Protein AF-A0A7X5Q5B7-F1 (afdb_monomer_lite)

Radius of gyration: 28.95 Å; chains: 1; bounding box: 55×33×78 Å

pLDDT: mean 88.76, std 7.86, range [55.84, 97.44]

Structure (mmCIF, N/CA/C/O backbone):
data_AF-A0A7X5Q5B7-F1
#
_entry.id   AF-A0A7X5Q5B7-F1
#
loop_
_atom_site.group_PDB
_atom_site.id
_atom_site.type_symbol
_atom_site.label_atom_id
_atom_site.label_alt_id
_atom_site.label_comp_id
_atom_site.label_asym_id
_atom_site.label_entity_id
_atom_site.label_seq_id
_atom_site.pdbx_PDB_ins_code
_atom_site.Cartn_x
_atom_site.Cartn_y
_atom_site.Cartn_z
_atom_site.occupancy
_atom_site.B_iso_or_equiv
_atom_site.auth_seq_id
_atom_site.auth_comp_id
_atom_site.auth_asym_id
_atom_site.auth_atom_id
_atom_site.pdbx_PDB_model_num
ATOM 1 N N . MET A 1 1 ? 26.682 7.030 -17.439 1.00 60.94 1 MET A N 1
ATOM 2 C CA . MET A 1 1 ? 25.214 6.955 -17.653 1.00 60.94 1 MET A CA 1
ATOM 3 C C . MET A 1 1 ? 24.955 6.560 -19.102 1.00 60.94 1 MET A C 1
ATOM 5 O O . MET A 1 1 ? 25.480 7.234 -19.977 1.00 60.94 1 MET A O 1
ATOM 9 N N . THR A 1 2 ? 24.223 5.475 -19.375 1.00 89.38 2 THR A N 1
ATOM 10 C CA . THR A 1 2 ? 24.013 4.989 -20.7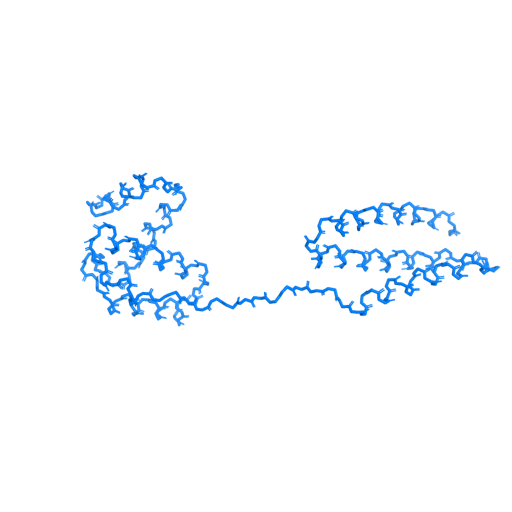56 1.00 89.38 2 THR A CA 1
ATOM 11 C C . THR A 1 2 ? 23.045 5.885 -21.542 1.00 89.38 2 THR A C 1
ATOM 13 O O . THR A 1 2 ? 22.174 6.531 -20.950 1.00 89.38 2 THR A O 1
ATOM 16 N N . LYS A 1 3 ? 23.163 5.903 -22.880 1.00 91.31 3 LYS A N 1
ATOM 17 C CA . LYS A 1 3 ? 22.256 6.647 -23.781 1.00 91.31 3 LYS A CA 1
ATOM 18 C C . LYS A 1 3 ? 20.791 6.239 -23.574 1.00 91.31 3 LYS A C 1
ATOM 20 O O . LYS A 1 3 ? 19.915 7.094 -23.500 1.00 91.31 3 LYS A O 1
ATOM 25 N N . LEU A 1 4 ? 20.549 4.941 -23.393 1.00 92.81 4 LEU A N 1
ATOM 26 C CA . LEU A 1 4 ? 19.222 4.375 -23.150 1.00 92.81 4 LEU A CA 1
ATOM 27 C C . LEU A 1 4 ? 18.616 4.832 -21.814 1.00 92.81 4 LEU A C 1
ATOM 29 O O . LEU A 1 4 ? 17.456 5.231 -21.766 1.00 92.81 4 LEU A O 1
ATOM 33 N N . ARG A 1 5 ? 19.417 4.850 -20.739 1.00 93.50 5 ARG A N 1
ATOM 34 C CA . ARG A 1 5 ? 18.979 5.355 -19.430 1.00 93.50 5 ARG A CA 1
ATOM 35 C C . ARG A 1 5 ? 18.618 6.836 -19.492 1.00 93.50 5 ARG A C 1
ATOM 37 O O . ARG A 1 5 ? 17.625 7.235 -18.897 1.00 93.50 5 ARG A O 1
ATOM 44 N N . ARG A 1 6 ? 19.416 7.647 -20.195 1.00 95.56 6 ARG A N 1
ATOM 45 C CA . ARG A 1 6 ? 19.132 9.078 -20.380 1.00 95.56 6 ARG A CA 1
ATOM 46 C C . ARG A 1 6 ? 17.799 9.285 -21.099 1.00 95.56 6 ARG A C 1
ATOM 48 O O . ARG A 1 6 ? 16.955 10.000 -20.572 1.00 95.56 6 ARG A O 1
ATOM 55 N N . ARG A 1 7 ? 17.583 8.572 -22.208 1.00 95.62 7 ARG A N 1
ATOM 56 C CA . ARG A 1 7 ? 16.329 8.617 -22.971 1.00 95.62 7 ARG A CA 1
ATOM 57 C C . ARG A 1 7 ? 15.112 8.280 -22.108 1.00 95.62 7 ARG A C 1
ATOM 59 O O . ARG A 1 7 ? 14.155 9.038 -22.090 1.00 95.62 7 ARG A O 1
ATOM 66 N N . MET A 1 8 ? 15.171 7.194 -21.334 1.00 96.56 8 MET A N 1
ATOM 67 C CA . MET A 1 8 ? 14.063 6.818 -20.447 1.00 96.56 8 MET A CA 1
ATOM 68 C C . MET A 1 8 ? 13.764 7.899 -19.394 1.00 96.56 8 MET A C 1
ATOM 70 O O . MET A 1 8 ? 12.604 8.153 -19.084 1.00 96.56 8 MET A O 1
ATOM 74 N N . ILE A 1 9 ? 14.794 8.553 -18.844 1.00 97.12 9 ILE A N 1
ATOM 75 C CA . ILE A 1 9 ? 14.607 9.655 -17.886 1.00 97.12 9 ILE A CA 1
ATOM 76 C C . ILE A 1 9 ? 13.953 10.864 -18.554 1.00 97.12 9 ILE A C 1
ATOM 78 O O . ILE A 1 9 ? 13.058 11.463 -17.963 1.00 97.12 9 ILE A O 1
ATOM 82 N N . GLU A 1 10 ? 14.377 11.222 -19.763 1.00 97.06 10 GLU A N 1
ATOM 83 C CA . GLU A 1 10 ? 13.762 12.299 -20.545 1.00 97.06 10 GLU A CA 1
ATOM 84 C C . GLU A 1 10 ? 12.288 11.986 -20.839 1.00 97.06 10 GLU A C 1
ATOM 86 O O . GLU A 1 10 ? 11.427 12.814 -20.546 1.00 97.06 10 GLU A O 1
ATOM 91 N N . ASP A 1 11 ? 11.978 10.764 -21.288 1.00 97.12 11 ASP A N 1
ATOM 92 C CA . ASP A 1 11 ? 10.606 10.308 -21.548 1.00 97.12 11 ASP A CA 1
ATOM 93 C C . ASP A 1 11 ? 9.708 10.428 -20.302 1.00 97.12 11 ASP A C 1
ATOM 95 O O . ASP A 1 11 ? 8.545 10.831 -20.395 1.00 97.12 11 ASP A O 1
ATOM 99 N N . LEU A 1 12 ? 10.233 10.076 -19.123 1.00 97.31 12 LEU A N 1
ATOM 100 C CA . LEU A 1 12 ? 9.511 10.182 -17.851 1.00 97.31 12 LEU A CA 1
ATOM 101 C C . LEU A 1 12 ? 9.313 11.642 -17.417 1.00 97.31 12 LEU A C 1
ATOM 103 O O . LEU A 1 12 ? 8.237 12.002 -16.935 1.00 97.31 12 LEU A O 1
ATOM 107 N N . ARG A 1 13 ? 10.331 12.492 -17.602 1.00 96.94 13 ARG A N 1
ATOM 108 C CA . ARG A 1 13 ? 10.275 13.923 -17.258 1.00 96.94 13 ARG A CA 1
ATOM 109 C C . ARG A 1 13 ? 9.295 14.688 -18.136 1.00 96.94 13 ARG A C 1
ATOM 111 O O . ARG A 1 13 ? 8.501 15.454 -17.605 1.00 96.94 13 ARG A O 1
ATOM 118 N N . ILE A 1 14 ? 9.298 14.440 -19.448 1.00 97.00 14 ILE A N 1
ATOM 119 C CA . ILE A 1 14 ? 8.362 15.067 -20.401 1.00 97.00 14 ILE A CA 1
ATOM 120 C C . ILE A 1 14 ? 6.905 14.759 -20.023 1.00 97.00 14 ILE A C 1
ATOM 122 O O . ILE A 1 14 ? 6.009 15.562 -20.258 1.00 97.00 14 ILE A O 1
ATOM 126 N N . ARG A 1 15 ? 6.664 13.609 -19.386 1.00 96.81 15 ARG A N 1
ATOM 127 C CA . ARG A 1 15 ? 5.342 13.183 -18.907 1.00 96.81 15 ARG A CA 1
ATOM 128 C C . ARG A 1 15 ? 5.033 13.617 -17.472 1.00 96.81 15 ARG A C 1
ATOM 130 O O . ARG A 1 15 ? 4.057 13.138 -16.904 1.00 96.81 15 ARG A O 1
ATOM 137 N N . ASN A 1 16 ? 5.852 14.492 -16.889 1.00 96.19 16 ASN A N 1
ATOM 138 C CA . ASN A 1 16 ? 5.665 15.059 -15.555 1.00 96.19 16 ASN A CA 1
ATOM 139 C C . ASN A 1 16 ? 5.580 14.014 -14.421 1.00 96.19 16 ASN A C 1
ATOM 141 O O . ASN A 1 16 ? 4.803 14.149 -13.475 1.00 96.19 16 ASN A O 1
ATOM 145 N N . TYR A 1 17 ? 6.370 12.939 -14.503 1.00 96.75 17 TYR A N 1
ATOM 146 C CA . TYR A 1 17 ? 6.465 11.971 -13.409 1.00 96.75 17 TYR A CA 1
ATOM 147 C C . TYR A 1 17 ? 7.234 12.563 -12.220 1.00 96.75 17 TYR A C 1
ATOM 149 O O . TYR A 1 17 ? 8.269 13.209 -12.388 1.00 96.75 17 TYR A O 1
ATOM 157 N N . ALA A 1 18 ? 6.781 12.269 -10.998 1.00 97.25 18 ALA A N 1
ATOM 158 C CA . ALA A 1 18 ? 7.490 12.656 -9.779 1.00 97.25 18 ALA A CA 1
ATOM 159 C C . ALA A 1 18 ? 8.906 12.050 -9.733 1.00 97.25 18 ALA A C 1
ATOM 161 O O . ALA A 1 18 ? 9.092 10.882 -10.080 1.00 97.25 18 ALA A O 1
ATOM 162 N N . ALA A 1 19 ? 9.891 12.799 -9.219 1.00 96.75 19 ALA A N 1
ATOM 163 C CA . ALA A 1 19 ? 11.297 12.371 -9.162 1.00 96.75 19 ALA A CA 1
ATOM 164 C C . ALA A 1 19 ? 11.483 10.986 -8.511 1.00 96.75 19 ALA A C 1
ATOM 166 O O . ALA A 1 19 ? 12.182 10.129 -9.049 1.00 96.75 19 ALA A O 1
ATOM 167 N N . LYS A 1 20 ? 10.757 10.717 -7.416 1.00 97.00 20 LYS A N 1
ATOM 168 C CA . LYS A 1 20 ? 10.765 9.408 -6.740 1.00 97.00 20 LYS A CA 1
ATOM 169 C C . LYS A 1 20 ? 10.313 8.265 -7.658 1.00 97.00 20 LYS A C 1
ATOM 171 O O . LYS A 1 20 ? 10.875 7.172 -7.596 1.00 97.00 20 LYS A O 1
ATOM 176 N N . THR A 1 21 ? 9.314 8.510 -8.506 1.00 95.31 21 THR A N 1
ATOM 177 C CA . THR A 1 21 ? 8.809 7.528 -9.475 1.00 95.31 21 THR A CA 1
ATOM 178 C C . THR A 1 21 ? 9.817 7.297 -10.592 1.00 95.31 21 THR A C 1
ATOM 180 O O . THR A 1 21 ? 10.036 6.149 -10.975 1.00 95.31 21 THR A O 1
ATOM 183 N N . ILE A 1 22 ? 10.479 8.360 -11.064 1.00 97.06 22 ILE A N 1
ATOM 184 C CA . ILE A 1 22 ? 11.554 8.257 -12.060 1.00 97.06 22 ILE A CA 1
ATOM 185 C C . ILE A 1 22 ? 12.655 7.337 -11.538 1.00 97.06 22 ILE A C 1
ATOM 187 O O . ILE A 1 22 ? 13.003 6.351 -12.190 1.00 97.06 22 ILE A O 1
ATOM 191 N N . ASP A 1 23 ? 13.150 7.599 -10.330 1.00 97.00 23 ASP A N 1
ATOM 192 C CA . ASP A 1 23 ? 14.209 6.788 -9.738 1.00 97.00 23 ASP A CA 1
ATOM 193 C C . ASP A 1 23 ? 13.768 5.336 -9.538 1.00 97.00 23 ASP A C 1
ATOM 195 O O . ASP A 1 23 ? 14.536 4.413 -9.813 1.00 97.00 23 ASP A O 1
ATOM 199 N N . ALA A 1 24 ? 12.525 5.112 -9.100 1.00 97.00 24 ALA A N 1
ATOM 200 C CA . ALA A 1 24 ? 11.973 3.770 -8.947 1.00 97.00 24 ALA A CA 1
ATOM 201 C C . ALA A 1 24 ? 11.943 3.007 -10.279 1.00 97.00 24 ALA A C 1
ATOM 203 O O . ALA A 1 24 ? 12.411 1.869 -10.334 1.00 97.00 24 ALA A O 1
ATOM 204 N N . TYR A 1 25 ? 11.467 3.630 -11.357 1.00 97.44 25 TYR A N 1
ATOM 205 C CA . TYR A 1 25 ? 11.353 2.979 -12.665 1.00 97.44 25 TYR A CA 1
ATOM 206 C C . TYR A 1 25 ? 12.721 2.649 -13.257 1.00 97.44 25 TYR A C 1
ATOM 208 O O . TYR A 1 25 ? 12.942 1.549 -13.774 1.00 97.44 25 TYR A O 1
ATOM 216 N N . ILE A 1 26 ? 13.668 3.577 -13.128 1.00 96.88 26 ILE A N 1
ATOM 217 C CA . ILE A 1 26 ? 15.039 3.376 -13.587 1.00 96.88 26 ILE A CA 1
ATOM 218 C C . ILE A 1 26 ? 15.728 2.270 -12.784 1.00 96.88 26 ILE A C 1
ATOM 220 O O . ILE A 1 26 ? 16.420 1.436 -13.368 1.00 96.88 26 ILE A O 1
ATOM 224 N N . ARG A 1 27 ? 15.523 2.215 -11.460 1.00 96.44 27 ARG A N 1
ATOM 225 C CA . ARG A 1 27 ? 16.040 1.120 -10.625 1.00 96.44 27 ARG A CA 1
ATOM 226 C C . ARG A 1 27 ? 15.447 -0.228 -11.025 1.00 96.44 27 ARG A C 1
ATOM 228 O O . ARG A 1 27 ? 16.212 -1.174 -11.172 1.00 96.44 27 ARG A O 1
ATOM 235 N N . CYS A 1 28 ? 14.132 -0.318 -11.228 1.00 96.38 28 CYS A N 1
ATOM 236 C CA . CYS A 1 28 ? 13.479 -1.569 -11.629 1.00 96.38 28 CYS A CA 1
ATOM 237 C C . CYS A 1 28 ? 14.011 -2.071 -12.979 1.00 96.38 28 CYS A C 1
ATOM 239 O O . CYS A 1 28 ? 14.401 -3.228 -13.098 1.00 96.38 28 CYS A O 1
ATOM 241 N N . THR A 1 29 ? 14.127 -1.179 -13.965 1.00 95.38 29 THR A N 1
ATOM 242 C CA . THR A 1 29 ? 14.656 -1.520 -15.298 1.00 95.38 29 THR A CA 1
ATOM 243 C C . THR A 1 29 ? 16.127 -1.942 -15.235 1.00 95.38 29 THR A C 1
ATOM 245 O O . THR A 1 29 ? 16.541 -2.873 -15.919 1.00 95.38 29 THR A O 1
ATOM 248 N N . ALA A 1 30 ? 16.927 -1.301 -14.377 1.00 95.31 30 ALA A N 1
ATOM 249 C CA . ALA A 1 30 ? 18.319 -1.689 -14.162 1.00 95.31 30 ALA A CA 1
ATOM 250 C C . ALA A 1 30 ? 18.452 -3.049 -13.456 1.00 95.31 30 ALA A C 1
ATOM 252 O O . ALA A 1 30 ? 19.339 -3.820 -13.803 1.00 95.31 30 ALA A O 1
ATOM 253 N N . GLN A 1 31 ? 17.584 -3.359 -12.485 1.00 95.88 31 GLN A N 1
ATOM 254 C CA . GLN A 1 31 ? 17.566 -4.672 -11.826 1.00 95.88 31 GLN A CA 1
ATOM 255 C C . GLN A 1 31 ? 17.157 -5.788 -12.788 1.00 95.88 31 GLN A C 1
ATOM 257 O O . GLN A 1 31 ? 17.733 -6.869 -12.724 1.00 95.88 31 GLN A O 1
ATOM 262 N N . PHE A 1 32 ? 16.207 -5.512 -13.683 1.00 95.88 32 PHE A N 1
ATOM 263 C CA . PHE A 1 32 ? 15.820 -6.423 -14.756 1.00 95.88 32 PHE A CA 1
ATOM 264 C C . PHE A 1 32 ? 16.994 -6.709 -15.700 1.00 95.88 32 PHE A C 1
ATOM 266 O O . PHE A 1 32 ? 17.360 -7.862 -15.883 1.00 95.88 32 PHE A O 1
ATOM 273 N N . ALA A 1 33 ? 17.661 -5.667 -16.208 1.00 95.50 33 ALA A N 1
ATOM 274 C CA . ALA A 1 33 ? 18.848 -5.825 -17.052 1.00 95.50 33 ALA A CA 1
ATOM 275 C C . ALA A 1 33 ? 19.972 -6.605 -16.349 1.00 95.50 33 ALA A C 1
ATOM 277 O O . ALA A 1 33 ? 20.579 -7.495 -16.934 1.00 95.50 33 ALA A O 1
ATOM 278 N N . LYS A 1 34 ? 20.217 -6.298 -15.067 1.00 95.62 34 LYS A N 1
ATOM 279 C CA . LYS A 1 34 ? 21.244 -6.961 -14.254 1.00 95.62 34 LYS A CA 1
ATOM 280 C C . LYS A 1 34 ? 20.966 -8.452 -14.051 1.00 95.62 34 LYS A C 1
ATOM 282 O O . LYS A 1 34 ? 21.912 -9.210 -13.904 1.00 95.62 34 LYS A O 1
ATOM 287 N N . HIS A 1 35 ? 19.701 -8.869 -14.010 1.00 95.81 35 HIS A N 1
ATOM 288 C CA . HIS A 1 35 ? 19.350 -10.277 -13.821 1.00 95.81 35 HIS A CA 1
ATOM 289 C C . HIS A 1 35 ? 19.808 -11.156 -14.992 1.00 95.81 35 HIS A C 1
ATOM 291 O O . HIS A 1 35 ? 20.280 -12.260 -14.759 1.00 95.81 35 HIS A O 1
ATOM 297 N N . PHE A 1 36 ? 19.729 -10.636 -16.218 1.00 95.56 36 PHE A N 1
ATOM 298 C CA . PHE A 1 36 ? 20.136 -11.351 -17.432 1.00 95.56 36 PHE A CA 1
ATOM 299 C C . PHE A 1 36 ? 21.549 -11.000 -17.911 1.00 95.56 36 PHE A C 1
ATOM 301 O O . PHE A 1 36 ? 22.000 -11.558 -18.902 1.00 95.56 36 PHE A O 1
ATOM 308 N N . ASP A 1 37 ? 22.210 -10.036 -17.263 1.00 93.88 37 ASP A N 1
ATOM 309 C CA . ASP A 1 37 ? 23.470 -9.421 -17.708 1.00 93.88 37 ASP A CA 1
ATOM 310 C C . ASP A 1 37 ? 23.443 -8.947 -19.179 1.00 93.88 37 ASP A C 1
ATOM 312 O O . ASP A 1 37 ? 24.431 -8.955 -19.910 1.00 93.88 37 ASP A O 1
ATOM 316 N N . ILE A 1 38 ? 22.263 -8.516 -19.633 1.00 93.94 38 ILE A N 1
ATOM 317 C CA . ILE A 1 38 ? 21.997 -8.093 -21.008 1.00 93.94 38 ILE A CA 1
ATOM 318 C C . ILE A 1 38 ? 21.341 -6.714 -20.982 1.00 93.94 38 ILE A C 1
ATOM 320 O O . ILE A 1 38 ? 20.528 -6.380 -20.116 1.00 93.94 38 ILE A O 1
ATOM 324 N N . SER A 1 39 ? 21.688 -5.884 -21.967 1.00 92.19 39 SER A N 1
ATOM 325 C CA . SER A 1 39 ? 21.078 -4.565 -22.128 1.00 92.19 39 SER A CA 1
ATOM 326 C C . SER A 1 39 ? 19.555 -4.686 -22.326 1.00 92.19 39 SER A C 1
ATOM 328 O O . SER A 1 39 ? 19.109 -5.488 -23.151 1.00 92.19 39 SER A O 1
ATOM 330 N N . PRO A 1 40 ? 18.731 -3.891 -21.616 1.00 90.56 40 PRO A N 1
ATOM 331 C CA . PRO A 1 40 ? 17.290 -4.133 -21.535 1.00 90.56 40 PRO A CA 1
ATOM 332 C C . PRO A 1 40 ? 16.539 -3.927 -22.861 1.00 90.56 40 PRO A C 1
ATOM 334 O O . PRO A 1 40 ? 15.429 -4.421 -23.017 1.00 90.56 40 PRO A O 1
ATOM 337 N N . ASP A 1 41 ? 17.136 -3.252 -23.845 1.00 91.50 41 ASP A N 1
ATOM 338 C CA . ASP A 1 41 ? 16.616 -3.124 -25.215 1.00 91.50 41 ASP A CA 1
ATOM 339 C C . ASP A 1 41 ? 16.660 -4.424 -26.034 1.00 91.50 41 ASP A C 1
ATOM 341 O O . ASP A 1 41 ? 15.915 -4.565 -27.013 1.00 91.50 41 ASP A O 1
ATOM 345 N N . ARG A 1 42 ? 17.495 -5.385 -25.625 1.00 91.88 42 ARG A N 1
ATOM 346 C CA . ARG A 1 42 ? 17.604 -6.714 -26.246 1.00 91.88 42 ARG A CA 1
ATOM 347 C C . ARG A 1 42 ? 16.731 -7.768 -25.570 1.00 91.88 42 ARG A C 1
ATOM 349 O O . ARG A 1 42 ? 16.543 -8.842 -26.126 1.00 91.88 42 ARG A O 1
ATOM 356 N N . LEU A 1 43 ? 16.187 -7.461 -24.395 1.00 91.38 43 LEU A N 1
ATOM 357 C CA . LEU A 1 43 ? 15.325 -8.372 -23.654 1.00 91.38 43 LEU A CA 1
ATOM 358 C C . LEU A 1 43 ? 13.909 -8.335 -24.234 1.00 91.38 43 LEU A C 1
ATOM 360 O O . LEU A 1 43 ? 13.354 -7.263 -24.487 1.00 91.38 43 LEU A O 1
ATOM 364 N N . GLY A 1 44 ? 13.342 -9.514 -24.460 1.00 89.06 44 GLY A N 1
ATOM 365 C CA . GLY A 1 44 ? 11.994 -9.709 -24.998 1.00 89.06 44 GLY A CA 1
ATOM 366 C C . GLY A 1 44 ? 10.980 -10.169 -23.950 1.00 89.06 44 GLY A C 1
ATOM 367 O O . GLY A 1 44 ? 11.270 -10.231 -22.759 1.00 89.06 44 GLY A O 1
ATOM 368 N N . ILE A 1 45 ? 9.797 -10.545 -24.428 1.00 88.75 45 ILE A 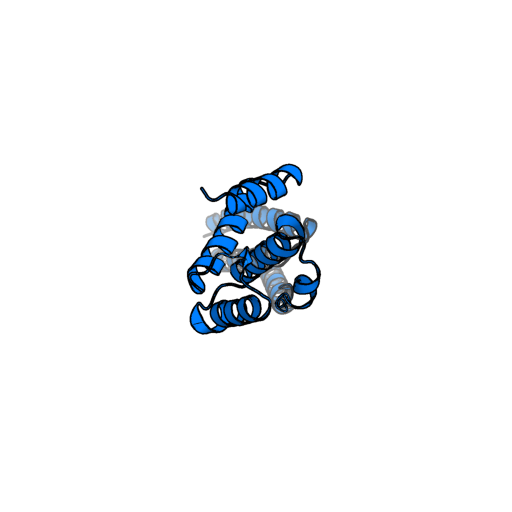N 1
ATOM 369 C CA . ILE A 1 45 ? 8.668 -11.053 -23.635 1.00 88.75 45 ILE A CA 1
ATOM 370 C C . ILE A 1 45 ? 9.026 -12.226 -22.712 1.00 88.75 45 ILE A C 1
ATOM 372 O O . ILE A 1 45 ? 8.705 -12.174 -21.527 1.00 88.75 45 ILE A O 1
ATOM 376 N N . GLU A 1 46 ? 9.745 -13.234 -23.215 1.00 90.38 46 GLU A N 1
ATOM 377 C CA . GLU A 1 46 ? 10.107 -14.418 -22.424 1.00 90.38 46 GLU A CA 1
ATOM 378 C C . GLU A 1 46 ? 10.982 -14.048 -21.225 1.00 90.38 46 GLU A C 1
ATOM 380 O O . GLU A 1 46 ? 10.745 -14.519 -20.119 1.00 90.38 46 GLU A O 1
ATOM 385 N N . HIS A 1 47 ? 11.897 -13.093 -21.402 1.00 93.81 47 HIS A N 1
ATOM 386 C CA . HIS A 1 47 ? 12.726 -12.578 -20.313 1.00 93.81 47 HIS A CA 1
ATOM 387 C C . HIS A 1 47 ? 11.885 -11.824 -19.278 1.00 93.81 47 HIS A C 1
ATOM 389 O O . HIS A 1 47 ? 12.133 -11.917 -18.079 1.00 93.81 47 HIS A O 1
ATOM 395 N N . VAL A 1 48 ? 10.869 -11.067 -19.712 1.00 92.44 48 VAL A N 1
ATOM 396 C CA . VAL A 1 48 ? 9.955 -10.399 -18.774 1.00 92.44 48 VAL A CA 1
ATOM 397 C C . VAL A 1 48 ? 9.177 -11.430 -17.963 1.00 92.44 48 VAL A C 1
ATOM 399 O O . VAL A 1 48 ? 9.086 -11.286 -16.744 1.00 92.44 48 VAL A O 1
ATOM 402 N N . ARG A 1 49 ? 8.664 -12.479 -18.613 1.00 91.38 49 ARG A N 1
ATOM 403 C CA . ARG A 1 49 ? 7.944 -13.568 -17.947 1.00 91.38 49 ARG A CA 1
ATOM 404 C C . ARG A 1 49 ? 8.841 -14.300 -16.952 1.00 91.38 49 ARG A C 1
ATOM 406 O O . ARG A 1 49 ? 8.458 -14.446 -15.795 1.00 91.38 49 ARG A O 1
ATOM 413 N N . GLU A 1 50 ? 10.034 -14.702 -17.374 1.00 93.56 50 GLU A N 1
ATOM 414 C CA . GLU A 1 50 ? 11.027 -15.358 -16.520 1.00 93.56 50 GLU A CA 1
ATOM 415 C C . GLU A 1 50 ? 11.378 -14.487 -15.311 1.00 93.56 50 GLU A C 1
ATOM 417 O O . GLU A 1 50 ? 11.364 -14.953 -14.172 1.00 93.56 50 GLU A O 1
ATOM 422 N N . TYR A 1 51 ? 11.569 -13.183 -15.522 1.00 94.62 51 TYR A N 1
ATOM 423 C CA . TYR A 1 51 ? 11.837 -12.266 -14.423 1.00 94.62 51 TYR A CA 1
ATOM 424 C C . TYR A 1 51 ? 10.650 -12.115 -13.470 1.00 94.62 51 TYR A C 1
ATOM 426 O O . TYR A 1 51 ? 10.844 -12.041 -12.259 1.00 94.62 51 TYR A O 1
ATOM 434 N N . GLN A 1 52 ? 9.414 -12.084 -13.977 1.00 92.19 52 GLN A N 1
ATOM 435 C CA . GLN A 1 52 ? 8.222 -12.068 -13.128 1.00 92.19 52 GLN A CA 1
ATOM 436 C C . GLN A 1 52 ? 8.138 -13.328 -12.257 1.00 92.19 52 GLN A C 1
ATOM 438 O O . GLN A 1 52 ? 7.865 -13.208 -11.062 1.00 92.19 52 GLN A O 1
ATOM 443 N N . VAL A 1 53 ? 8.427 -14.504 -12.821 1.00 92.06 53 VAL A N 1
ATOM 444 C CA . VAL A 1 53 ? 8.492 -15.769 -12.071 1.00 92.06 53 VAL A CA 1
ATOM 445 C C . VAL A 1 53 ? 9.588 -15.697 -11.003 1.00 92.06 53 VAL A C 1
ATOM 447 O O . VAL A 1 53 ? 9.304 -15.912 -9.826 1.00 92.06 53 VAL A O 1
ATOM 450 N N . PHE A 1 54 ? 10.799 -15.261 -11.363 1.00 94.94 54 PHE A N 1
ATOM 451 C CA . PHE A 1 54 ? 11.902 -15.053 -10.419 1.00 94.94 54 PHE A CA 1
ATOM 452 C C . PHE A 1 54 ? 11.530 -14.109 -9.262 1.00 94.94 54 PHE A C 1
ATOM 454 O O . PHE A 1 54 ? 11.878 -14.362 -8.104 1.00 94.94 54 PHE A O 1
ATOM 461 N N . LEU A 1 55 ? 10.812 -13.014 -9.542 1.00 93.94 55 LEU A N 1
ATOM 462 C CA . LEU A 1 55 ? 10.382 -12.068 -8.510 1.00 93.94 55 LEU A CA 1
ATOM 463 C C . LEU A 1 55 ? 9.434 -12.709 -7.489 1.00 93.94 55 LEU A C 1
ATOM 465 O O . LEU A 1 55 ? 9.515 -12.364 -6.309 1.00 93.94 55 LEU A O 1
ATOM 469 N N . VAL A 1 56 ? 8.553 -13.607 -7.930 1.00 91.81 56 VAL A N 1
ATOM 470 C CA . VAL A 1 56 ? 7.556 -14.266 -7.076 1.00 91.81 56 VAL A CA 1
ATOM 471 C C . VAL A 1 56 ? 8.167 -15.451 -6.333 1.00 91.81 56 VAL A C 1
ATOM 473 O O . VAL A 1 56 ? 8.059 -15.526 -5.111 1.00 91.81 56 VAL A O 1
ATOM 476 N N . GLU A 1 57 ? 8.838 -16.350 -7.046 1.00 92.75 57 GLU A N 1
ATOM 477 C CA . GLU A 1 57 ? 9.271 -17.639 -6.501 1.00 92.75 57 GLU A CA 1
ATOM 478 C C . GLU A 1 57 ? 10.600 -17.536 -5.752 1.00 92.75 57 GLU A C 1
ATOM 480 O O . GLU A 1 57 ? 10.728 -18.016 -4.624 1.00 92.75 57 GLU A O 1
ATOM 485 N N . THR A 1 58 ? 11.589 -16.868 -6.349 1.00 92.50 58 THR A N 1
ATOM 486 C CA . THR A 1 58 ? 12.949 -16.810 -5.800 1.00 92.50 58 THR A CA 1
ATOM 487 C C . THR A 1 58 ? 13.134 -15.612 -4.879 1.00 92.50 58 THR A C 1
ATOM 489 O O . THR A 1 58 ? 13.544 -15.757 -3.730 1.00 92.50 58 THR A O 1
ATOM 492 N N . LYS A 1 59 ? 12.822 -14.404 -5.367 1.00 91.94 59 LYS A N 1
ATOM 493 C CA . LYS A 1 59 ? 13.027 -13.160 -4.608 1.00 91.94 59 LYS A CA 1
ATOM 494 C C . LYS A 1 59 ? 11.953 -12.940 -3.541 1.00 91.94 59 LYS A C 1
ATOM 496 O O . LYS A 1 59 ? 12.174 -12.131 -2.641 1.00 91.94 59 LYS A O 1
ATOM 501 N N . LYS A 1 60 ? 10.798 -13.612 -3.655 1.00 91.94 60 LYS A N 1
ATOM 502 C CA . LYS A 1 60 ? 9.619 -13.428 -2.789 1.00 91.94 60 LYS A CA 1
ATOM 503 C C . LYS A 1 60 ? 9.277 -11.945 -2.599 1.00 91.94 60 LYS A C 1
ATOM 505 O O . LYS A 1 60 ? 9.077 -11.458 -1.487 1.00 91.94 60 LYS A O 1
ATOM 510 N N . ALA A 1 61 ? 9.295 -11.198 -3.701 1.00 91.00 61 ALA A N 1
ATOM 511 C CA . ALA A 1 61 ? 9.078 -9.761 -3.690 1.00 91.00 61 ALA A CA 1
ATOM 512 C C . ALA A 1 61 ? 7.651 -9.420 -3.235 1.00 91.00 61 ALA A C 1
ATOM 514 O O . ALA A 1 61 ? 6.692 -10.119 -3.558 1.00 91.00 61 ALA A O 1
ATOM 515 N N . SER A 1 62 ? 7.492 -8.295 -2.533 1.00 91.44 62 SER A N 1
ATOM 516 C CA . SER A 1 62 ? 6.157 -7.794 -2.204 1.00 91.44 62 SER A CA 1
ATOM 517 C C . SER A 1 62 ? 5.395 -7.383 -3.467 1.00 91.44 62 SER A C 1
ATOM 519 O O . SER A 1 62 ? 5.988 -6.927 -4.451 1.00 91.44 62 SER A O 1
ATOM 521 N N . TRP A 1 63 ? 4.062 -7.447 -3.419 1.00 89.44 63 TRP A N 1
ATOM 522 C CA . TRP A 1 63 ? 3.216 -7.024 -4.539 1.00 89.44 63 TRP A CA 1
ATOM 523 C C . TRP A 1 63 ? 3.439 -5.567 -4.954 1.00 89.44 63 TRP A C 1
ATOM 525 O O . TRP A 1 63 ? 3.334 -5.239 -6.132 1.00 89.44 63 TRP A O 1
ATOM 535 N N . ALA A 1 64 ? 3.817 -4.692 -4.019 1.00 89.88 64 ALA A N 1
ATOM 536 C CA . ALA A 1 64 ? 4.179 -3.315 -4.337 1.00 89.88 64 ALA A CA 1
ATOM 537 C C . ALA A 1 64 ? 5.429 -3.241 -5.232 1.00 89.88 64 ALA A C 1
ATOM 539 O O . ALA A 1 64 ? 5.432 -2.512 -6.223 1.00 89.88 64 ALA A O 1
ATOM 540 N N . ILE A 1 65 ? 6.471 -4.020 -4.919 1.00 91.75 65 ILE A N 1
ATOM 541 C CA . ILE A 1 65 ? 7.701 -4.093 -5.725 1.00 91.75 65 ILE A CA 1
ATOM 542 C C . ILE A 1 65 ? 7.406 -4.725 -7.088 1.00 91.75 65 ILE A C 1
ATOM 544 O O . ILE A 1 65 ? 7.872 -4.219 -8.111 1.00 91.75 65 ILE A O 1
ATOM 548 N N . PHE A 1 66 ? 6.603 -5.792 -7.113 1.00 92.44 66 PHE A N 1
ATOM 549 C CA . PHE A 1 66 ? 6.177 -6.437 -8.354 1.00 92.44 66 PHE A CA 1
ATOM 550 C C . PHE A 1 66 ? 5.438 -5.445 -9.261 1.00 92.44 66 PHE A C 1
ATOM 552 O O . PHE A 1 66 ? 5.823 -5.252 -10.411 1.00 92.44 66 PHE A O 1
ATOM 559 N N . ASN A 1 67 ? 4.445 -4.732 -8.722 1.00 92.50 67 ASN A N 1
ATOM 560 C CA . ASN A 1 67 ? 3.663 -3.746 -9.466 1.00 92.50 67 ASN A CA 1
ATOM 561 C C . ASN A 1 67 ? 4.521 -2.584 -9.971 1.00 92.50 67 ASN A C 1
ATOM 563 O O . ASN A 1 67 ? 4.385 -2.183 -11.125 1.00 92.50 67 ASN A O 1
ATOM 567 N N . GLN A 1 68 ? 5.437 -2.060 -9.149 1.00 93.94 68 GLN A N 1
ATOM 568 C CA . GLN A 1 68 ? 6.377 -1.026 -9.593 1.00 93.94 68 GLN A CA 1
ATOM 569 C C . GLN A 1 68 ? 7.256 -1.519 -10.743 1.00 93.94 68 GLN A C 1
ATOM 571 O O . GLN A 1 68 ? 7.461 -0.784 -11.709 1.00 93.94 68 GLN A O 1
ATOM 576 N N . THR A 1 69 ? 7.724 -2.765 -10.666 1.00 94.38 69 THR A N 1
ATOM 577 C CA . THR A 1 69 ? 8.543 -3.374 -11.716 1.00 94.38 69 THR A CA 1
ATOM 578 C C . THR A 1 69 ? 7.747 -3.549 -13.005 1.00 94.38 69 THR A C 1
ATOM 580 O O . THR A 1 69 ? 8.200 -3.115 -14.061 1.00 94.38 69 THR A O 1
ATOM 583 N N . VAL A 1 70 ? 6.531 -4.095 -12.924 1.00 93.50 70 VAL A N 1
ATOM 584 C CA . VAL A 1 70 ? 5.625 -4.248 -14.070 1.00 93.50 70 VAL A CA 1
ATOM 585 C C . VAL A 1 70 ? 5.324 -2.898 -14.718 1.00 93.50 70 VAL A C 1
ATOM 587 O O . VAL A 1 70 ? 5.458 -2.759 -15.932 1.00 93.50 70 VAL A O 1
ATOM 590 N N . CYS A 1 71 ? 4.985 -1.873 -13.934 1.00 94.25 71 CYS A N 1
ATOM 591 C CA . CYS A 1 71 ? 4.745 -0.530 -14.460 1.00 94.25 71 CYS A CA 1
ATOM 592 C C . CYS A 1 71 ? 5.987 0.061 -15.143 1.00 94.25 71 CYS A C 1
ATOM 594 O O . CYS A 1 71 ? 5.869 0.647 -16.220 1.00 94.25 71 CYS A O 1
ATOM 596 N N . ALA A 1 72 ? 7.171 -0.122 -14.551 1.00 95.75 72 ALA A N 1
ATOM 597 C CA . ALA A 1 72 ? 8.427 0.353 -15.118 1.00 95.75 72 ALA A CA 1
ATOM 598 C C . ALA A 1 72 ? 8.752 -0.324 -16.455 1.00 95.75 72 ALA A C 1
ATOM 600 O O . ALA A 1 72 ? 9.058 0.370 -17.424 1.00 95.75 72 ALA A O 1
ATOM 601 N N . LEU A 1 73 ? 8.628 -1.653 -16.532 1.00 94.56 73 LEU A N 1
ATOM 602 C CA . LEU A 1 73 ? 8.880 -2.414 -17.758 1.00 94.56 73 LEU A CA 1
ATOM 603 C C . LEU A 1 73 ? 7.859 -2.074 -18.845 1.00 94.56 73 LEU A C 1
ATOM 605 O O . LEU A 1 73 ? 8.242 -1.795 -19.978 1.00 94.56 73 LEU A O 1
ATOM 609 N N . ARG A 1 74 ? 6.568 -1.994 -18.503 1.00 94.00 74 ARG A N 1
ATOM 610 C CA . ARG A 1 74 ? 5.518 -1.576 -19.445 1.00 94.00 74 ARG A CA 1
ATOM 611 C C . ARG A 1 74 ? 5.786 -0.180 -20.000 1.00 94.00 74 ARG A C 1
ATOM 613 O O . ARG A 1 74 ? 5.645 0.026 -21.202 1.00 94.00 74 ARG A O 1
ATOM 620 N N . PHE A 1 75 ? 6.194 0.769 -19.155 1.00 95.25 75 PHE A N 1
ATOM 621 C CA . PHE A 1 75 ? 6.589 2.102 -19.609 1.00 95.25 75 PHE A CA 1
ATOM 622 C C . PHE A 1 75 ? 7.799 2.034 -20.542 1.00 95.25 75 PHE A C 1
ATOM 624 O O . PHE A 1 75 ? 7.773 2.607 -21.629 1.00 95.25 75 PHE A O 1
ATOM 631 N N . PHE A 1 76 ? 8.845 1.321 -20.128 1.00 95.25 76 PHE A N 1
ATOM 632 C CA . PHE A 1 76 ? 10.090 1.207 -20.872 1.00 95.25 76 PHE A CA 1
ATOM 633 C C . PHE A 1 76 ? 9.872 0.618 -22.275 1.00 95.25 76 PHE A C 1
ATOM 635 O O . PHE A 1 76 ? 10.280 1.230 -23.264 1.00 95.25 76 PHE A O 1
ATOM 642 N N . TYR A 1 77 ? 9.152 -0.502 -22.389 1.00 94.00 77 TYR A N 1
ATOM 643 C CA . TYR A 1 77 ? 8.838 -1.107 -23.685 1.00 94.00 77 TYR A CA 1
ATOM 644 C C . TYR A 1 77 ? 7.915 -0.223 -24.528 1.00 94.00 77 TYR A C 1
ATOM 646 O O . TYR A 1 77 ? 8.231 0.065 -25.682 1.00 94.00 77 TYR A O 1
ATOM 654 N N . ARG A 1 78 ? 6.822 0.292 -23.949 1.00 93.62 78 ARG A N 1
ATOM 655 C CA . ARG A 1 78 ? 5.837 1.105 -24.681 1.00 93.62 78 ARG A CA 1
ATOM 656 C C . ARG A 1 78 ? 6.406 2.424 -25.186 1.00 93.62 78 ARG A C 1
ATOM 658 O O . ARG A 1 78 ? 6.159 2.809 -26.323 1.00 93.62 78 ARG A O 1
ATOM 665 N N . VAL A 1 79 ? 7.065 3.169 -24.305 1.00 94.12 79 VAL A N 1
ATOM 666 C CA . VAL A 1 79 ? 7.395 4.581 -24.527 1.00 94.12 79 VAL A CA 1
ATOM 667 C C . VAL A 1 79 ? 8.823 4.713 -25.031 1.00 94.12 79 VAL A C 1
ATOM 669 O O . VAL A 1 79 ? 9.046 5.290 -26.095 1.00 94.12 79 VAL A O 1
ATOM 672 N N . THR A 1 80 ? 9.779 4.138 -24.301 1.00 93.56 80 THR A N 1
ATOM 673 C CA . THR A 1 80 ? 11.204 4.313 -24.601 1.00 93.56 80 THR A CA 1
ATOM 674 C C . THR A 1 80 ? 11.643 3.470 -25.795 1.00 93.56 80 THR A C 1
ATOM 676 O O . THR A 1 80 ? 12.345 3.983 -26.671 1.00 93.56 80 THR A O 1
ATOM 679 N N . LEU A 1 81 ? 11.208 2.207 -25.876 1.00 93.38 81 LEU A N 1
ATOM 680 C CA . LEU A 1 81 ? 11.537 1.311 -26.993 1.00 93.38 81 LEU A CA 1
ATOM 681 C C . LEU A 1 81 ? 10.507 1.311 -28.127 1.00 93.38 81 LEU A C 1
ATOM 683 O O . LEU A 1 81 ? 10.831 0.842 -29.214 1.00 93.38 81 LEU A O 1
ATOM 687 N N . ARG A 1 82 ? 9.305 1.858 -27.900 1.00 91.56 82 ARG A N 1
ATOM 688 C CA . ARG A 1 82 ? 8.186 1.861 -28.864 1.00 91.56 82 ARG A CA 1
ATOM 689 C C . ARG A 1 82 ? 7.766 0.457 -29.330 1.00 91.56 82 ARG A C 1
ATOM 691 O O . ARG A 1 82 ? 7.381 0.282 -30.479 1.00 91.56 82 ARG A O 1
ATOM 698 N N . ARG A 1 83 ? 7.822 -0.518 -28.420 1.00 88.94 83 ARG A N 1
ATOM 699 C CA . ARG A 1 83 ? 7.389 -1.913 -28.596 1.00 88.94 83 ARG A CA 1
ATOM 700 C C . ARG A 1 83 ? 6.108 -2.160 -27.805 1.00 88.94 83 ARG A C 1
ATOM 702 O O . ARG A 1 83 ? 6.147 -2.602 -26.654 1.00 88.94 83 ARG A O 1
ATOM 709 N N . ALA A 1 84 ? 4.975 -1.745 -28.363 1.00 81.94 84 ALA A N 1
ATOM 710 C CA . ALA A 1 84 ? 3.686 -1.813 -27.677 1.00 81.94 84 ALA A CA 1
ATOM 711 C C . ALA A 1 84 ? 3.109 -3.239 -27.616 1.00 81.94 84 ALA A C 1
ATOM 713 O O . ALA A 1 84 ? 2.391 -3.562 -26.675 1.00 81.94 84 ALA A O 1
ATOM 714 N N . GLU A 1 85 ? 3.486 -4.093 -28.562 1.00 8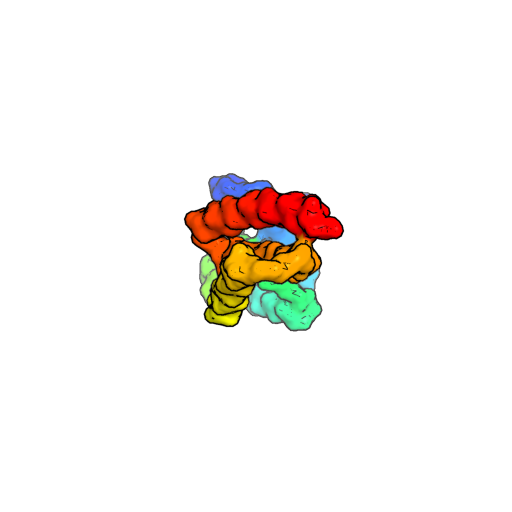0.69 85 GLU A N 1
ATOM 715 C CA . GLU A 1 85 ? 3.094 -5.497 -28.678 1.00 80.69 85 GLU A CA 1
ATOM 716 C C . GLU A 1 85 ? 3.464 -6.330 -27.440 1.00 80.69 85 GLU A C 1
ATOM 718 O O . GLU A 1 85 ? 2.750 -7.246 -27.055 1.00 80.69 85 GLU A O 1
ATOM 723 N N . ILE A 1 86 ? 4.537 -5.961 -26.737 1.00 79.56 86 ILE A N 1
ATOM 724 C CA . ILE A 1 86 ? 5.007 -6.689 -25.549 1.00 79.56 86 ILE A CA 1
ATOM 725 C C . ILE A 1 86 ? 4.070 -6.468 -24.347 1.00 79.56 86 ILE A C 1
ATOM 727 O O . ILE A 1 86 ? 4.000 -7.294 -23.442 1.00 79.56 86 ILE A O 1
ATOM 731 N N . ILE A 1 87 ? 3.323 -5.360 -24.318 1.00 79.38 87 ILE A N 1
ATOM 732 C CA . ILE A 1 87 ? 2.551 -4.913 -23.150 1.00 79.38 87 ILE A CA 1
ATOM 733 C C . ILE A 1 87 ? 1.427 -5.884 -22.787 1.00 79.38 87 ILE A C 1
ATOM 735 O O . ILE A 1 87 ? 1.135 -6.056 -21.600 1.00 79.38 87 ILE A O 1
ATOM 739 N N . GLU A 1 88 ? 0.774 -6.480 -23.781 1.00 75.56 88 GLU A N 1
ATOM 740 C CA . GLU A 1 88 ? -0.355 -7.396 -23.570 1.00 75.56 88 GLU A CA 1
ATOM 741 C C . GLU A 1 88 ? 0.063 -8.640 -22.785 1.00 75.56 88 GLU A C 1
ATOM 743 O O . GLU A 1 88 ? -0.725 -9.211 -22.035 1.00 75.56 88 GLU A O 1
ATOM 748 N N . HIS A 1 89 ? 1.346 -8.982 -22.861 1.00 76.19 89 HIS A N 1
ATOM 749 C CA . HIS A 1 89 ? 1.916 -10.161 -22.238 1.00 76.19 89 HIS A CA 1
ATOM 750 C C . HIS A 1 89 ? 2.639 -9.892 -20.916 1.00 76.19 89 HIS A C 1
ATOM 752 O O . HIS A 1 89 ? 3.240 -10.803 -20.353 1.00 76.19 89 HIS A O 1
ATOM 758 N N . ILE A 1 90 ? 2.575 -8.661 -20.399 1.00 80.69 90 ILE A N 1
ATOM 759 C CA . ILE A 1 90 ? 3.064 -8.325 -19.056 1.00 80.69 90 ILE A CA 1
ATOM 760 C C . ILE A 1 90 ? 1.847 -8.140 -18.137 1.00 80.69 90 ILE A C 1
ATOM 762 O O . ILE A 1 90 ? 1.380 -7.000 -17.973 1.00 80.69 90 ILE A O 1
ATOM 766 N N . PRO A 1 91 ? 1.302 -9.229 -17.555 1.00 77.19 91 PRO A N 1
ATOM 767 C CA . PRO A 1 91 ? 0.114 -9.159 -16.720 1.00 77.19 91 PRO A CA 1
ATOM 768 C C . PRO A 1 91 ? 0.417 -8.493 -15.375 1.00 77.19 91 PRO A C 1
ATOM 770 O O . PRO A 1 91 ? 1.502 -8.640 -14.803 1.00 77.19 91 PRO A O 1
ATOM 773 N N . PHE A 1 92 ? -0.581 -7.784 -14.851 1.00 81.50 92 PHE A N 1
ATOM 774 C CA . PHE A 1 92 ? -0.604 -7.392 -13.446 1.00 81.50 92 PHE A CA 1
ATOM 775 C C . PHE A 1 92 ? -1.032 -8.584 -12.587 1.00 81.50 92 PHE A C 1
ATOM 777 O O . PHE A 1 92 ? -1.879 -9.373 -13.016 1.00 81.50 92 PHE A O 1
ATOM 784 N N . PRO A 1 93 ? -0.498 -8.713 -11.366 1.00 79.19 93 PRO A N 1
ATOM 785 C CA . PRO A 1 93 ? -0.955 -9.747 -10.462 1.00 79.19 93 PRO A CA 1
ATOM 786 C C . PRO A 1 93 ? -2.378 -9.429 -10.000 1.00 79.19 93 PRO A C 1
ATOM 788 O O . PRO A 1 93 ? -2.741 -8.266 -9.795 1.00 79.19 93 PRO A O 1
ATOM 791 N N . LYS A 1 94 ? -3.194 -10.467 -9.805 1.00 76.69 94 LYS A N 1
ATOM 792 C CA . LYS A 1 94 ? -4.516 -10.304 -9.200 1.00 76.69 94 LYS A CA 1
ATOM 793 C C . LYS A 1 94 ? -4.324 -9.849 -7.756 1.00 76.69 94 LYS A C 1
ATOM 795 O O . LYS A 1 94 ? -3.843 -10.607 -6.922 1.00 76.69 94 LYS A O 1
ATOM 800 N N . GLN A 1 95 ? -4.692 -8.606 -7.465 1.00 67.19 95 GLN A N 1
ATOM 801 C CA . GLN A 1 95 ? -4.616 -8.088 -6.108 1.00 67.19 95 GLN A CA 1
ATOM 802 C C . GLN A 1 95 ? -5.764 -8.660 -5.272 1.00 67.19 95 GLN A C 1
ATOM 804 O O . GLN A 1 95 ? -6.937 -8.499 -5.619 1.00 67.19 95 GLN A O 1
ATOM 809 N N . GLU A 1 96 ? -5.433 -9.300 -4.153 1.00 65.19 96 GLU A N 1
ATOM 810 C CA . GLU A 1 96 ? -6.428 -9.672 -3.152 1.00 65.19 96 GLU A CA 1
ATOM 811 C C . GLU A 1 96 ? -7.054 -8.404 -2.566 1.00 65.19 96 GLU A C 1
ATOM 813 O O . GLU A 1 96 ? -6.382 -7.560 -1.964 1.00 65.19 96 GLU A O 1
ATOM 818 N N . LYS A 1 97 ? -8.363 -8.249 -2.764 1.00 67.19 97 LYS A N 1
ATOM 819 C CA . LYS A 1 97 ? -9.131 -7.213 -2.081 1.00 67.19 97 LYS A CA 1
ATOM 820 C C . LYS A 1 97 ? -9.355 -7.686 -0.653 1.00 67.19 97 LYS A C 1
ATOM 822 O O . LYS A 1 97 ? -10.151 -8.591 -0.422 1.00 67.19 97 LYS A O 1
ATOM 827 N N . LYS A 1 98 ? -8.649 -7.077 0.299 1.00 68.19 98 LYS A N 1
ATOM 828 C CA . LYS A 1 98 ? -8.965 -7.262 1.716 1.00 68.19 98 LYS A CA 1
ATOM 829 C C . LYS A 1 98 ? -10.360 -6.699 1.962 1.00 68.19 98 LYS A C 1
ATOM 831 O O . LYS A 1 98 ? -10.643 -5.571 1.557 1.00 68.19 98 LYS A O 1
ATOM 836 N N . LEU A 1 99 ? -11.225 -7.497 2.581 1.00 72.06 99 LEU A N 1
ATOM 837 C CA . LEU A 1 99 ? -12.541 -7.025 2.984 1.00 72.06 99 LEU A CA 1
ATOM 838 C C . LEU A 1 99 ? -12.370 -5.915 4.028 1.00 72.06 99 LEU A C 1
ATOM 840 O O . LEU A 1 99 ? -11.464 -6.008 4.865 1.00 72.06 99 LEU A O 1
ATOM 844 N N . PRO A 1 100 ? -13.198 -4.860 3.978 1.00 68.31 100 PRO A N 1
ATOM 845 C CA . PRO A 1 100 ? -13.200 -3.858 5.029 1.00 68.31 100 PRO A CA 1
ATOM 846 C C . PRO A 1 100 ? -13.502 -4.540 6.365 1.00 68.31 100 PRO A C 1
ATOM 848 O O . PRO A 1 100 ? -14.397 -5.383 6.459 1.00 68.31 100 PRO A O 1
ATOM 851 N N . VAL A 1 101 ? -12.738 -4.189 7.397 1.00 71.75 101 VAL A N 1
ATOM 852 C CA . VAL A 1 101 ? -13.025 -4.639 8.758 1.00 71.75 101 VAL A CA 1
ATOM 853 C C . VAL A 1 101 ? -14.256 -3.872 9.224 1.00 71.75 101 VAL A C 1
ATOM 855 O O . VAL A 1 101 ? -14.204 -2.654 9.339 1.00 71.75 101 VAL A O 1
ATOM 858 N N . ILE A 1 102 ? -15.360 -4.577 9.453 1.00 78.44 102 ILE A N 1
ATOM 859 C CA . ILE A 1 102 ? -16.607 -3.999 9.963 1.00 78.44 102 ILE A CA 1
ATOM 860 C C . ILE A 1 102 ? -16.732 -4.229 11.472 1.00 78.44 102 ILE A C 1
ATOM 862 O O . ILE A 1 102 ? -16.097 -5.128 12.032 1.00 78.44 102 ILE A O 1
ATOM 866 N N . LEU A 1 103 ? -17.570 -3.419 12.120 1.00 79.69 103 LEU A N 1
ATOM 867 C CA . LEU A 1 103 ? -17.997 -3.642 13.501 1.00 79.69 103 LEU A CA 1
ATOM 868 C C . LEU A 1 103 ? -18.704 -4.991 13.626 1.00 79.69 103 LEU A C 1
ATOM 870 O O . LEU A 1 103 ? -19.591 -5.295 12.825 1.00 79.69 103 LEU A O 1
ATOM 874 N N . SER A 1 104 ? -18.354 -5.777 14.643 1.00 82.25 104 SER A N 1
ATOM 875 C CA . SER A 1 104 ? -19.131 -6.973 14.971 1.00 82.25 104 SER A CA 1
ATOM 876 C C . SER A 1 104 ? -20.369 -6.600 15.794 1.00 82.25 104 SER A C 1
ATOM 878 O O . SER A 1 104 ? -20.382 -5.622 16.545 1.00 82.25 104 SER A O 1
ATOM 880 N N . THR A 1 105 ? -21.432 -7.402 15.691 1.00 84.81 105 THR A N 1
ATOM 881 C CA . THR A 1 105 ? -22.618 -7.249 16.551 1.00 84.81 105 THR A CA 1
ATOM 882 C C . THR A 1 105 ? -22.253 -7.366 18.033 1.00 84.81 105 THR A C 1
ATOM 884 O O . THR A 1 105 ? -22.863 -6.704 18.872 1.00 84.81 105 THR A O 1
ATOM 887 N N . GLU A 1 106 ? -21.238 -8.169 18.356 1.00 85.25 106 GLU A N 1
ATOM 888 C CA . GLU A 1 106 ? -20.742 -8.358 19.717 1.00 85.25 106 GLU A CA 1
ATOM 889 C C . GLU A 1 106 ? -20.142 -7.068 20.294 1.00 85.25 106 GLU A C 1
ATOM 891 O O . GLU A 1 106 ? -20.502 -6.692 21.403 1.00 85.25 106 GLU A O 1
ATOM 896 N N . GLU A 1 107 ? -19.325 -6.336 19.529 1.00 84.06 107 GLU A N 1
ATOM 897 C CA . GLU A 1 107 ? -18.702 -5.064 19.951 1.00 84.06 107 GLU A CA 1
ATOM 898 C C . GLU A 1 107 ? -19.757 -4.015 20.332 1.00 84.06 107 GLU A C 1
ATOM 900 O O . GLU A 1 107 ? -19.703 -3.396 21.396 1.00 84.06 107 GLU A O 1
ATOM 905 N N . ILE A 1 108 ? -20.796 -3.880 19.502 1.00 86.38 108 ILE A N 1
ATOM 906 C CA . ILE A 1 108 ? -21.916 -2.967 19.775 1.00 86.38 108 ILE A CA 1
ATOM 907 C C . ILE A 1 108 ? -22.715 -3.435 20.999 1.00 86.38 108 ILE A C 1
ATOM 909 O O . ILE A 1 108 ? -23.163 -2.620 21.809 1.00 86.38 108 ILE A O 1
ATOM 913 N N . THR A 1 109 ? -22.917 -4.746 21.135 1.00 90.19 109 THR A N 1
ATOM 914 C CA . THR A 1 109 ? -23.695 -5.322 22.238 1.00 90.19 109 THR A CA 1
ATOM 915 C C . THR A 1 109 ? -22.965 -5.178 23.572 1.00 90.19 109 THR A C 1
ATOM 917 O O . THR A 1 109 ? -23.597 -4.799 24.558 1.00 90.19 109 THR A O 1
ATOM 920 N N . ARG A 1 110 ? -21.642 -5.389 23.612 1.00 90.69 110 ARG A N 1
ATOM 921 C CA . ARG A 1 110 ? -20.816 -5.186 24.811 1.00 90.69 110 ARG A CA 1
ATOM 922 C C . ARG A 1 110 ? -20.843 -3.730 25.259 1.00 90.69 110 ARG A C 1
ATOM 924 O O . ARG A 1 110 ? -21.182 -3.476 26.412 1.00 90.69 110 ARG A O 1
ATOM 931 N N . LEU A 1 111 ? -20.645 -2.770 24.348 1.00 90.31 111 LEU A N 1
ATOM 932 C CA . LEU A 1 111 ? -20.749 -1.345 24.691 1.00 90.31 111 LEU A CA 1
ATOM 933 C C . LEU A 1 111 ? -22.123 -0.993 25.288 1.00 90.31 111 LEU A C 1
ATOM 935 O O . LEU A 1 111 ? -22.196 -0.339 26.328 1.00 90.31 111 LEU A O 1
ATOM 939 N N . LYS A 1 112 ? -23.218 -1.467 24.676 1.00 92.25 112 LYS A N 1
ATOM 940 C CA . LYS A 1 112 ? -24.578 -1.271 25.213 1.00 92.25 112 LYS A CA 1
ATOM 941 C C . LYS A 1 112 ? -24.751 -1.899 26.596 1.00 92.25 112 LYS A C 1
ATOM 943 O O . LYS A 1 112 ? -25.377 -1.289 27.460 1.00 92.25 112 LYS A O 1
ATOM 948 N N . SER A 1 113 ? -24.198 -3.091 26.805 1.00 93.62 113 SER A N 1
ATOM 949 C CA . SER A 1 113 ? -24.225 -3.782 28.094 1.00 93.62 113 SER A CA 1
ATOM 950 C C . SER A 1 113 ? -23.482 -2.989 29.171 1.00 93.62 113 SER A C 1
ATOM 952 O O . SER A 1 113 ? -24.037 -2.783 30.247 1.00 93.62 113 SER A O 1
ATOM 954 N N . HIS A 1 114 ? -22.285 -2.468 28.883 1.00 92.94 114 HIS A N 1
ATOM 955 C CA . HIS A 1 114 ? -21.540 -1.641 29.838 1.00 92.94 114 HIS A CA 1
ATOM 956 C C . HIS A 1 114 ? -22.312 -0.372 30.215 1.00 92.94 114 HIS A C 1
ATOM 958 O O . HIS A 1 114 ? -22.469 -0.085 31.397 1.00 92.94 114 HIS A O 1
ATOM 964 N N . VAL A 1 115 ? -22.902 0.328 29.237 1.00 91.75 115 VAL A N 1
ATOM 965 C CA . VAL A 1 115 ? -23.760 1.500 29.499 1.00 91.75 115 VAL A CA 1
ATOM 966 C C . VAL A 1 115 ? -24.967 1.134 30.371 1.00 91.75 115 VAL A C 1
ATOM 968 O O . VAL A 1 115 ? -25.329 1.880 31.284 1.00 91.75 115 VAL A O 1
ATOM 971 N N . ALA A 1 116 ? -25.609 -0.007 30.111 1.00 92.88 116 ALA A N 1
ATOM 972 C CA . ALA A 1 116 ? -26.743 -0.472 30.905 1.00 92.88 116 ALA A CA 1
ATOM 973 C C . ALA A 1 116 ? -26.338 -0.798 32.353 1.00 92.88 116 ALA A C 1
ATOM 975 O O . ALA A 1 116 ? -27.053 -0.415 33.279 1.00 92.88 116 ALA A O 1
ATOM 976 N N . GLN A 1 117 ? -25.184 -1.441 32.553 1.00 91.19 117 GLN A N 1
ATOM 977 C CA . GLN A 1 117 ? -24.636 -1.746 33.878 1.00 91.19 117 GLN A CA 1
ATOM 978 C C . GLN A 1 117 ? -24.287 -0.470 34.650 1.00 91.19 117 GLN A C 1
ATOM 980 O O . GLN A 1 117 ? -24.708 -0.327 35.795 1.00 91.19 117 GLN A O 1
ATOM 985 N N . THR A 1 118 ? -23.630 0.502 34.010 1.00 89.25 118 THR A N 1
ATOM 986 C CA . THR A 1 118 ? -23.343 1.816 34.607 1.00 89.25 118 THR A CA 1
ATOM 987 C C . THR A 1 118 ? -24.628 2.516 35.065 1.00 89.25 118 THR A C 1
ATOM 989 O O . THR A 1 118 ? -24.723 2.980 36.199 1.00 89.25 118 THR A O 1
ATOM 992 N N . ASN A 1 119 ? -25.671 2.521 34.226 1.00 89.44 119 ASN A N 1
ATOM 993 C CA . ASN A 1 119 ? -26.975 3.091 34.585 1.00 89.44 119 ASN A CA 1
ATOM 994 C C . ASN A 1 119 ? -27.674 2.343 35.731 1.00 89.44 119 ASN A C 1
ATOM 996 O O . ASN A 1 119 ? -28.405 2.960 36.506 1.00 89.44 119 ASN A O 1
ATOM 1000 N N . ALA A 1 120 ? -27.499 1.024 35.826 1.00 89.19 120 ALA A N 1
ATOM 1001 C CA . ALA A 1 120 ? -28.042 0.232 36.922 1.00 89.19 120 ALA A CA 1
ATOM 1002 C C . ALA A 1 120 ? -27.321 0.536 38.245 1.00 89.19 120 ALA A C 1
ATOM 1004 O O . ALA A 1 120 ? -27.988 0.695 39.266 1.00 89.19 120 ALA A O 1
ATOM 1005 N N . LEU A 1 121 ? -25.993 0.697 38.216 1.00 87.50 121 LEU A N 1
ATOM 1006 C CA . LEU A 1 121 ? -25.196 1.083 39.384 1.00 87.50 121 LEU A CA 1
ATOM 1007 C C . LEU A 1 121 ? -25.588 2.463 39.912 1.00 87.50 121 LEU A C 1
ATOM 1009 O O . LEU A 1 121 ? -25.789 2.612 41.109 1.00 87.50 121 LEU A O 1
ATOM 1013 N N . PHE A 1 122 ? -25.807 3.453 39.041 1.00 84.38 122 PHE A N 1
ATOM 1014 C CA . PHE A 1 122 ? -26.274 4.775 39.485 1.00 84.38 122 PHE A CA 1
ATOM 1015 C C . PHE A 1 122 ? -27.657 4.760 40.152 1.00 84.38 122 PHE A C 1
ATOM 1017 O O . PHE A 1 122 ? -27.994 5.679 40.895 1.00 84.38 122 PHE A O 1
ATOM 1024 N N . LYS A 1 123 ? -28.473 3.735 39.887 1.00 85.88 123 LYS A N 1
ATOM 1025 C CA . LYS A 1 123 ? -29.788 3.551 40.519 1.00 85.88 123 LYS A CA 1
ATOM 1026 C C . LYS A 1 123 ? -29.728 2.690 41.780 1.00 85.88 123 LYS A C 1
ATOM 1028 O O . LYS A 1 123 ? -30.725 2.621 42.503 1.00 85.88 123 LYS A O 1
ATOM 1033 N N . SER A 1 124 ? -28.616 2.002 42.032 1.00 82.31 124 SER A N 1
ATOM 1034 C CA . SER A 1 124 ? -28.462 1.169 43.218 1.00 82.31 124 SER A CA 1
ATOM 1035 C C . SER A 1 124 ? -28.196 2.047 44.450 1.00 82.31 124 SER A C 1
ATOM 1037 O O . SER A 1 124 ? -27.723 3.176 44.351 1.00 82.31 124 SER A O 1
ATOM 1039 N N . LYS A 1 125 ? -28.534 1.545 45.644 1.00 75.12 125 LYS A N 1
ATOM 1040 C CA . LYS A 1 125 ? -28.201 2.200 46.928 1.00 75.12 125 LYS A CA 1
ATOM 1041 C C . LYS A 1 125 ? -26.863 1.706 47.494 1.00 75.12 125 LYS A C 1
ATOM 1043 O O . LYS A 1 125 ? -26.637 1.760 48.703 1.00 75.12 125 LYS A O 1
ATOM 1048 N N . GLU A 1 126 ? -26.020 1.136 46.642 1.00 74.94 126 GLU A N 1
ATOM 1049 C CA . GLU A 1 126 ? -24.786 0.480 47.047 1.00 74.94 126 GLU A CA 1
ATOM 1050 C C . GLU A 1 126 ? -23.707 1.525 47.354 1.00 74.94 126 GLU A C 1
ATOM 1052 O O . GLU A 1 126 ? -23.519 2.481 46.607 1.00 74.94 126 GLU A O 1
ATOM 1057 N N . LYS A 1 127 ? -23.016 1.377 48.490 1.00 66.19 127 LYS A N 1
ATOM 1058 C CA . LYS A 1 127 ? -22.044 2.379 48.962 1.00 66.19 127 LYS A CA 1
ATOM 1059 C C . LYS A 1 127 ? -20.670 2.272 48.298 1.00 66.19 127 LYS A C 1
ATOM 1061 O O . LYS A 1 127 ? -19.895 3.211 48.400 1.00 66.19 127 LYS A O 1
ATOM 1066 N N . SER A 1 128 ? -20.355 1.149 47.652 1.00 75.06 128 SER A N 1
ATOM 1067 C CA . SER A 1 128 ? -19.044 0.907 47.041 1.00 75.06 128 SER A CA 1
ATOM 1068 C C . SER A 1 128 ? -19.213 0.580 45.562 1.00 75.06 128 SER A C 1
ATOM 1070 O O . SER A 1 128 ? -19.301 -0.578 45.168 1.00 75.06 128 SER A O 1
ATOM 1072 N N . ILE A 1 129 ? -19.307 1.631 44.747 1.00 82.00 129 ILE A N 1
ATOM 1073 C CA . ILE A 1 129 ? -19.463 1.515 43.289 1.00 82.00 129 ILE A CA 1
ATOM 1074 C C . ILE A 1 129 ? -18.223 1.975 42.510 1.00 82.00 129 ILE A C 1
ATOM 1076 O O . ILE A 1 129 ? -18.125 1.663 41.327 1.00 82.00 129 ILE A O 1
ATOM 1080 N N . GLY A 1 130 ? -17.265 2.658 43.156 1.00 83.50 130 GLY A N 1
ATOM 1081 C CA . GLY A 1 130 ? -16.089 3.265 42.510 1.00 83.50 130 GLY A CA 1
ATOM 1082 C C . GLY A 1 130 ? -15.278 2.281 41.665 1.00 83.50 130 GLY A C 1
ATOM 1083 O O . GLY A 1 130 ? -15.158 2.460 40.457 1.00 83.50 130 GLY A O 1
ATOM 1084 N N . ARG A 1 131 ? -14.837 1.165 42.256 1.00 86.19 131 ARG A N 1
ATOM 1085 C CA . ARG A 1 131 ? -14.039 0.145 41.552 1.00 86.19 131 ARG A CA 1
ATOM 1086 C C . ARG A 1 131 ? -14.762 -0.499 40.363 1.00 86.19 131 ARG A C 1
ATOM 1088 O O . ARG A 1 131 ? -14.153 -0.768 39.329 1.00 86.19 131 ARG A O 1
ATOM 1095 N N . THR A 1 132 ? -16.062 -0.760 40.495 1.00 87.69 132 THR A N 1
ATOM 1096 C CA . THR A 1 132 ? -16.867 -1.331 39.404 1.00 87.69 132 THR A CA 1
ATOM 1097 C C . THR A 1 132 ? -17.089 -0.310 38.291 1.00 87.69 132 THR A C 1
ATOM 1099 O O . THR A 1 132 ? -17.035 -0.662 37.114 1.00 87.69 132 THR A O 1
ATOM 1102 N N . LEU A 1 133 ? -17.308 0.959 38.645 1.00 89.12 133 LEU A N 1
ATOM 1103 C CA . LEU A 1 133 ? -17.409 2.044 37.676 1.00 89.12 133 LEU A CA 1
ATOM 1104 C C . LEU A 1 133 ? -16.087 2.256 36.933 1.00 89.12 133 LEU A C 1
ATOM 1106 O O . LEU A 1 133 ? -16.119 2.423 35.718 1.00 89.12 133 LEU A O 1
ATOM 1110 N N . ASP A 1 134 ? -14.940 2.175 37.612 1.00 89.88 134 ASP A N 1
ATOM 1111 C CA . ASP A 1 134 ? -13.628 2.301 36.967 1.00 89.88 134 ASP A CA 1
ATOM 1112 C C . ASP A 1 134 ? -13.447 1.194 35.919 1.00 89.88 134 ASP A C 1
ATOM 1114 O O . ASP A 1 134 ? -13.214 1.482 34.743 1.00 89.88 134 ASP A O 1
ATOM 1118 N N . PHE A 1 135 ? -13.728 -0.059 36.291 1.00 90.88 135 PHE A N 1
ATOM 1119 C CA . PHE A 1 135 ? -13.737 -1.182 35.352 1.00 90.88 135 PHE A CA 1
ATOM 1120 C C . PHE A 1 135 ? -14.662 -0.942 34.143 1.00 90.88 135 PHE A C 1
ATOM 1122 O O . PHE A 1 135 ? -14.251 -1.122 32.996 1.00 90.88 135 PHE A O 1
ATOM 1129 N N . LEU A 1 136 ? -15.901 -0.492 34.370 1.00 92.19 136 LEU A N 1
ATOM 1130 C CA . LEU A 1 136 ? -16.854 -0.233 33.285 1.00 92.19 136 LEU A CA 1
ATOM 1131 C C . LEU A 1 136 ? -16.398 0.903 32.363 1.00 92.19 136 LEU A C 1
ATOM 1133 O O . LEU A 1 136 ? -16.551 0.790 31.147 1.00 92.19 136 LEU A O 1
ATOM 1137 N N . THR A 1 137 ? -15.812 1.975 32.904 1.00 92.44 137 THR A N 1
ATOM 1138 C CA . THR A 1 137 ? -15.283 3.075 32.082 1.00 92.44 137 THR A CA 1
ATOM 1139 C C . THR A 1 137 ? -14.123 2.620 31.197 1.00 92.44 137 THR A C 1
ATOM 1141 O O . THR A 1 137 ? -14.070 2.999 30.023 1.00 92.44 137 THR A O 1
ATOM 1144 N N . GLN A 1 138 ? -13.246 1.746 31.702 1.00 91.44 138 GLN A N 1
ATOM 1145 C CA . GLN A 1 138 ? -12.146 1.166 30.928 1.00 91.44 138 GLN A CA 1
ATOM 1146 C C . GLN A 1 138 ? -12.654 0.272 29.790 1.00 91.44 138 GLN A C 1
ATOM 1148 O O . GLN A 1 138 ? -12.211 0.412 28.645 1.00 91.44 138 GLN A O 1
ATOM 1153 N N . GLU A 1 139 ? -13.632 -0.594 30.065 1.00 93.69 139 GLU A N 1
ATOM 1154 C CA . GLU A 1 139 ? -14.207 -1.470 29.040 1.00 93.69 139 GLU A CA 1
ATOM 1155 C C . GLU A 1 139 ? -14.982 -0.674 27.977 1.00 93.69 139 GLU A C 1
ATOM 1157 O O . GLU A 1 139 ? -14.833 -0.919 26.777 1.00 93.69 139 GLU A O 1
ATOM 1162 N N . MET A 1 140 ? -15.730 0.365 28.370 1.00 93.12 140 MET A N 1
ATOM 1163 C CA . MET A 1 140 ? -16.375 1.271 27.412 1.00 93.12 140 MET A CA 1
ATOM 1164 C C . MET A 1 140 ? -15.353 1.980 26.515 1.00 93.12 140 MET A C 1
ATOM 1166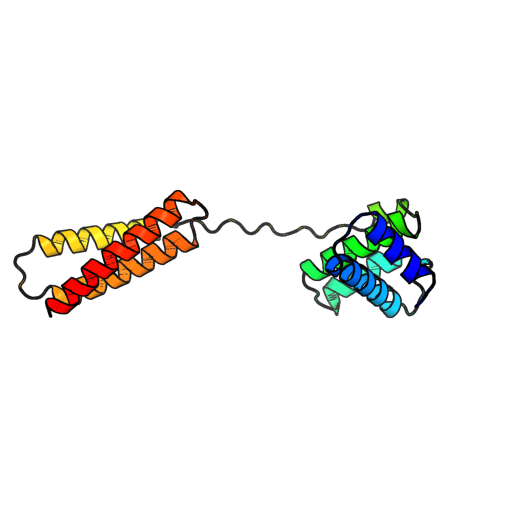 O O . MET A 1 140 ? -15.557 2.074 25.301 1.00 93.12 140 MET A O 1
ATOM 1170 N N . LEU A 1 141 ? -14.235 2.442 27.083 1.00 91.75 141 LEU A N 1
ATOM 1171 C CA . LEU A 1 141 ? -13.158 3.078 26.326 1.00 91.75 141 LEU A CA 1
ATOM 1172 C C . LEU A 1 141 ? -12.536 2.109 25.306 1.00 91.75 141 LEU A C 1
ATOM 1174 O O . LEU A 1 141 ? -12.250 2.499 24.167 1.00 91.75 141 LEU A O 1
ATOM 1178 N N . ARG A 1 142 ? -12.359 0.837 25.679 1.00 91.56 142 ARG A N 1
ATOM 1179 C CA . ARG A 1 142 ? -11.872 -0.220 24.781 1.00 91.56 142 ARG A CA 1
ATOM 1180 C C . ARG A 1 142 ? -12.805 -0.440 23.589 1.00 91.56 142 ARG A C 1
ATOM 1182 O O . ARG A 1 142 ? -12.334 -0.506 22.448 1.00 91.56 142 ARG A O 1
ATOM 1189 N N . GLU A 1 143 ? -14.112 -0.503 23.823 1.00 91.38 143 GLU A N 1
ATOM 1190 C CA . GLU A 1 143 ? -15.089 -0.680 22.743 1.00 91.38 143 GLU A CA 1
ATOM 1191 C C . GLU A 1 143 ? -15.165 0.553 21.831 1.00 91.38 143 GLU A C 1
ATOM 1193 O O . GLU A 1 143 ? -15.170 0.418 20.609 1.00 91.38 143 GLU A O 1
ATOM 1198 N N . ILE A 1 144 ? -15.106 1.771 22.380 1.00 90.25 144 ILE A N 1
ATOM 1199 C CA . ILE A 1 144 ? -15.102 3.006 21.575 1.00 90.25 144 ILE A CA 1
ATOM 1200 C C . ILE A 1 144 ? -13.843 3.114 20.701 1.00 90.25 144 ILE A C 1
ATOM 1202 O O . ILE A 1 144 ? -13.924 3.531 19.543 1.00 90.25 144 ILE A O 1
ATOM 1206 N N . AS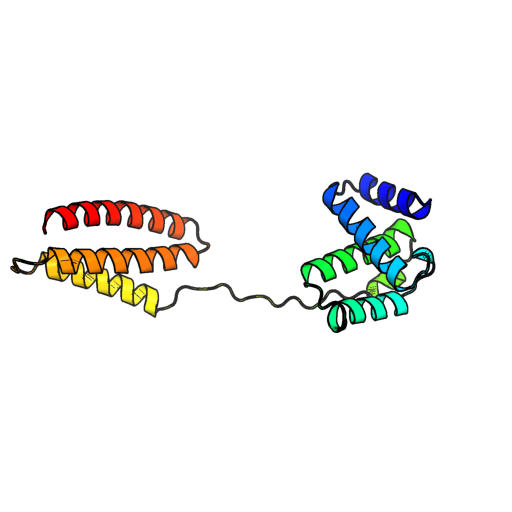N A 1 145 ? -12.675 2.703 21.207 1.00 90.25 145 ASN A N 1
ATOM 1207 C CA . ASN A 1 145 ? -11.448 2.611 20.407 1.00 90.25 145 ASN A CA 1
ATOM 1208 C C . ASN A 1 145 ? -11.582 1.607 19.255 1.00 90.25 145 ASN A C 1
ATOM 1210 O O . ASN A 1 145 ? -11.160 1.877 18.125 1.00 90.25 145 ASN A O 1
ATOM 1214 N N . THR A 1 146 ? -12.207 0.466 19.532 1.00 88.06 146 THR A N 1
ATOM 1215 C CA . THR A 1 146 ? -12.496 -0.546 18.514 1.00 88.06 146 THR A CA 1
ATOM 1216 C C . THR A 1 146 ? -13.443 0.021 17.458 1.00 88.06 146 THR A C 1
ATOM 1218 O O . THR A 1 146 ? -13.185 -0.127 16.263 1.00 88.06 146 THR A O 1
ATOM 1221 N N . ILE A 1 147 ? -14.462 0.784 17.872 1.00 86.44 147 ILE A N 1
ATOM 1222 C CA . ILE A 1 147 ? -15.407 1.409 16.946 1.00 86.44 147 ILE A CA 1
ATOM 1223 C C . ILE A 1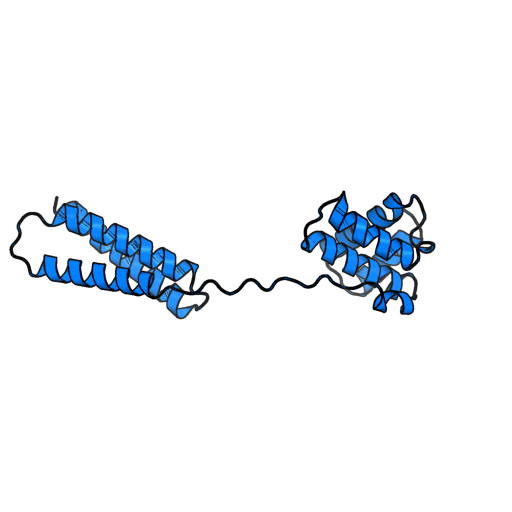 147 ? -14.734 2.431 16.034 1.00 86.44 147 ILE A C 1
ATOM 1225 O O . ILE A 1 147 ? -14.929 2.387 14.817 1.00 86.44 147 ILE A O 1
ATOM 1229 N N . ALA A 1 148 ? -13.916 3.312 16.611 1.00 86.38 148 ALA A N 1
ATOM 1230 C CA . ALA A 1 148 ? -13.190 4.335 15.868 1.00 86.38 148 ALA A CA 1
ATOM 1231 C C . ALA A 1 148 ? -12.203 3.728 14.857 1.00 86.38 148 ALA A C 1
ATOM 1233 O O . ALA A 1 148 ? -12.079 4.222 13.743 1.00 86.38 148 ALA A O 1
ATOM 1234 N N . SER A 1 149 ? -11.516 2.640 15.219 1.00 87.00 149 SER A N 1
ATOM 1235 C CA . SER A 1 149 ? -10.517 2.014 14.337 1.00 87.00 149 SER A CA 1
ATOM 1236 C C . SER A 1 149 ? -11.118 1.204 13.181 1.00 87.00 149 SER A C 1
ATOM 1238 O O . SER A 1 149 ? -10.457 1.025 12.158 1.00 87.00 149 SER A O 1
ATOM 1240 N N . LYS A 1 150 ? -12.362 0.730 13.320 1.00 86.19 150 LYS A N 1
ATOM 1241 C CA . LYS A 1 150 ? -13.074 -0.058 12.298 1.00 86.19 150 LYS A CA 1
ATOM 1242 C C . LYS A 1 150 ? -14.077 0.743 11.468 1.00 86.19 150 LYS A C 1
ATOM 1244 O O . LYS A 1 150 ? -14.612 0.218 10.496 1.00 86.19 150 LYS A O 1
ATOM 1249 N N . SER A 1 151 ? -14.347 1.996 11.831 1.00 82.69 151 SER A N 1
ATOM 1250 C CA . SER A 1 151 ? -15.331 2.832 11.138 1.00 82.69 151 SER A CA 1
ATOM 1251 C C . SER A 1 151 ? -14.630 3.887 10.283 1.00 82.69 151 SER A C 1
ATOM 1253 O O . SER A 1 151 ? -14.134 4.865 10.831 1.00 82.69 151 SER A O 1
ATOM 1255 N N . PRO A 1 152 ? -14.609 3.751 8.945 1.00 76.56 152 PRO A N 1
ATOM 1256 C CA . PRO A 1 152 ? -14.046 4.775 8.060 1.00 76.56 152 PRO A CA 1
ATOM 1257 C C . PRO A 1 152 ? -14.952 6.011 7.910 1.00 76.56 152 PRO A C 1
ATOM 1259 O O . PRO A 1 152 ? -14.586 6.961 7.221 1.00 76.56 152 PRO A O 1
ATOM 1262 N N . ASP A 1 153 ? -16.142 5.996 8.513 1.00 86.19 153 ASP A N 1
ATOM 1263 C CA . ASP A 1 153 ? -17.093 7.102 8.486 1.00 86.19 153 ASP A CA 1
ATOM 1264 C C . ASP A 1 153 ? -16.653 8.241 9.423 1.00 86.19 153 ASP A C 1
ATOM 1266 O O . ASP A 1 153 ? -16.367 8.036 10.611 1.00 86.19 153 ASP A O 1
ATOM 1270 N N . LEU A 1 154 ? -16.609 9.459 8.878 1.00 86.44 154 LEU A N 1
ATOM 1271 C CA . LEU A 1 154 ? -16.165 10.646 9.606 1.00 86.44 154 LEU A CA 1
ATOM 1272 C C . LEU A 1 154 ? -17.098 10.988 10.776 1.00 86.44 154 LEU A C 1
ATOM 1274 O O . LEU A 1 154 ? -16.615 11.360 11.843 1.00 86.44 154 LEU A O 1
ATOM 1278 N N . ALA A 1 155 ? -18.414 10.837 10.610 1.00 87.12 155 ALA A N 1
ATOM 1279 C CA . ALA A 1 155 ? -19.377 11.150 11.659 1.00 87.12 155 ALA A CA 1
ATOM 1280 C C . ALA A 1 155 ? -19.275 10.158 12.827 1.00 87.12 155 ALA A C 1
ATOM 1282 O O . ALA A 1 155 ? -19.358 10.565 13.986 1.00 87.12 155 ALA A O 1
ATOM 1283 N N . ILE A 1 156 ? -19.039 8.871 12.546 1.00 85.81 156 ILE A N 1
ATOM 1284 C CA . ILE A 1 156 ? -18.786 7.865 13.590 1.00 85.81 156 ILE A CA 1
ATOM 1285 C C . ILE A 1 156 ? -17.474 8.164 14.320 1.00 85.81 156 ILE A C 1
ATOM 1287 O O . ILE A 1 156 ? -17.434 8.122 15.549 1.00 85.81 156 ILE A O 1
ATOM 1291 N N . THR A 1 157 ? -16.415 8.506 13.584 1.00 86.88 157 THR A N 1
ATOM 1292 C CA . THR A 1 157 ? -15.112 8.844 14.175 1.00 86.88 157 THR A CA 1
ATOM 1293 C C . THR A 1 157 ? -15.217 10.062 15.092 1.00 86.88 157 THR A C 1
ATOM 1295 O O . THR A 1 157 ? -14.713 10.030 16.214 1.00 86.88 157 THR A O 1
ATOM 1298 N N . GLN A 1 158 ? -15.927 11.106 14.656 1.00 90.00 158 GLN A N 1
ATOM 1299 C CA . GLN A 1 158 ? -16.153 12.314 15.445 1.00 90.00 158 GLN A CA 1
ATOM 1300 C C . GLN A 1 158 ? -16.921 12.006 16.739 1.00 90.00 158 GLN A C 1
ATOM 1302 O O . GLN A 1 158 ? -16.469 12.368 17.825 1.00 90.00 158 GLN A O 1
ATOM 1307 N N . LYS A 1 159 ? -18.018 11.240 16.649 1.00 90.56 159 LYS A N 1
ATOM 1308 C CA . LYS A 1 159 ? -18.773 10.796 17.831 1.00 90.56 159 LYS A CA 1
ATOM 1309 C C . LYS A 1 159 ? -17.930 9.949 18.781 1.00 90.56 159 LYS A C 1
ATOM 1311 O O . LYS A 1 159 ? -18.049 10.089 19.991 1.00 90.56 159 LYS A O 1
ATOM 1316 N N . ALA A 1 160 ? -17.061 9.084 18.260 1.00 90.31 160 ALA A N 1
ATOM 1317 C CA . ALA A 1 160 ? -16.175 8.279 19.096 1.00 90.31 160 ALA A CA 1
ATOM 1318 C C . ALA A 1 160 ? -15.174 9.147 19.879 1.00 90.31 160 ALA A C 1
ATOM 1320 O O . ALA A 1 160 ? -14.886 8.846 21.035 1.00 90.31 160 ALA A O 1
ATOM 1321 N N . VAL A 1 161 ? -14.663 10.230 19.283 1.00 89.31 161 VAL A N 1
ATOM 1322 C CA . VAL A 1 161 ? -13.798 11.202 19.977 1.00 89.31 161 VAL A CA 1
ATOM 1323 C C . VAL A 1 161 ? -14.565 11.935 21.078 1.00 89.31 161 VAL A C 1
ATOM 1325 O O . VAL A 1 161 ? -14.064 12.038 22.195 1.00 89.31 161 VAL A O 1
ATOM 1328 N N . GLU A 1 162 ? -15.792 12.375 20.803 1.00 92.69 162 GLU A N 1
ATOM 1329 C CA . GLU A 1 162 ? -16.662 13.007 21.804 1.00 92.69 162 GLU A CA 1
ATOM 1330 C C . GLU A 1 162 ? -16.959 12.057 22.974 1.00 92.69 162 GLU A C 1
ATOM 1332 O O . GLU A 1 162 ? -16.775 12.424 24.133 1.00 92.69 162 GLU A O 1
ATOM 1337 N N . CYS A 1 163 ? -17.320 10.799 22.693 1.00 90.94 163 CYS A N 1
ATOM 1338 C CA . CYS A 1 163 ? -17.562 9.800 23.734 1.00 90.94 163 CYS A CA 1
ATOM 1339 C C . CYS A 1 163 ? -16.326 9.537 24.604 1.00 90.94 163 CYS A C 1
ATOM 1341 O O . CYS A 1 163 ? -16.471 9.338 25.807 1.00 90.94 163 CYS A O 1
ATOM 1343 N N . LYS A 1 164 ? -15.117 9.541 24.025 1.00 91.44 164 LYS A N 1
ATOM 1344 C CA . LYS A 1 164 ? -13.869 9.413 24.798 1.00 91.44 164 LYS A CA 1
ATOM 1345 C C . LYS A 1 164 ? -13.676 10.584 25.750 1.00 91.44 164 LYS A C 1
ATOM 1347 O O . LYS A 1 164 ? -13.331 10.363 26.904 1.00 91.44 164 LYS A O 1
ATOM 1352 N N . ALA A 1 165 ? -13.900 11.806 25.269 1.00 91.88 165 ALA A N 1
ATOM 1353 C CA . ALA A 1 165 ? -13.751 13.003 26.087 1.00 91.88 165 ALA A CA 1
ATOM 1354 C C . ALA A 1 165 ? -14.718 12.989 27.282 1.00 91.88 165 ALA A C 1
ATOM 1356 O O . ALA A 1 165 ? -14.309 13.282 28.402 1.00 91.88 165 ALA A O 1
ATOM 1357 N N . GLU A 1 166 ? -15.976 12.594 27.070 1.00 92.62 166 GLU A N 1
ATOM 1358 C CA . GLU A 1 166 ? -16.945 12.464 28.165 1.00 92.62 166 GLU A CA 1
ATOM 1359 C C . GLU A 1 166 ? -16.611 11.305 29.116 1.00 92.62 166 GLU A C 1
ATOM 1361 O O . GLU A 1 166 ? -16.747 11.452 30.329 1.00 92.62 166 GLU A O 1
ATOM 1366 N N . LEU A 1 167 ? -16.120 10.170 28.606 1.00 91.69 167 LEU A N 1
ATOM 1367 C CA . LEU A 1 167 ? -15.699 9.052 29.456 1.00 91.69 167 LEU A CA 1
ATOM 1368 C C . LEU A 1 167 ? -14.504 9.382 30.343 1.00 91.69 167 LEU A C 1
ATOM 1370 O O . LEU A 1 167 ? -14.483 8.935 31.484 1.00 91.69 167 LEU A O 1
ATOM 1374 N N . GLU A 1 168 ? -13.537 10.158 29.856 1.00 89.94 168 GLU A N 1
ATOM 1375 C CA . GLU A 1 168 ? -12.411 10.596 30.686 1.00 89.94 168 GLU A CA 1
ATOM 1376 C C . GLU A 1 168 ? -12.881 11.487 31.838 1.00 89.94 168 GLU A C 1
ATOM 1378 O O . GLU A 1 168 ? -12.497 11.244 32.979 1.00 89.94 168 GLU A O 1
ATOM 1383 N N . LYS A 1 169 ? -13.809 12.422 31.588 1.00 91.38 169 LYS A N 1
ATOM 1384 C CA . LYS A 1 169 ? -14.428 13.213 32.666 1.00 91.38 169 LYS A CA 1
ATOM 1385 C C . LYS A 1 169 ? -15.119 12.317 33.694 1.00 91.38 169 LYS A C 1
ATOM 1387 O O . LYS A 1 169 ? -14.982 12.539 34.892 1.00 91.38 169 LYS A O 1
ATOM 1392 N N . ILE A 1 170 ? -15.861 11.300 33.243 1.00 88.69 170 ILE A N 1
ATOM 1393 C CA . ILE A 1 170 ? -16.509 10.333 34.143 1.00 88.69 170 ILE A CA 1
ATOM 1394 C C . ILE A 1 170 ? -15.453 9.573 34.949 1.00 88.69 170 ILE A C 1
ATOM 1396 O O . ILE A 1 170 ? -15.605 9.436 36.159 1.00 88.69 170 ILE A O 1
ATOM 1400 N N . ARG A 1 171 ? -14.376 9.110 34.308 1.00 88.38 171 ARG A N 1
ATOM 1401 C CA . ARG A 1 171 ? -13.297 8.367 34.966 1.00 88.38 171 ARG A CA 1
ATOM 1402 C C . ARG A 1 171 ? -12.607 9.200 36.046 1.00 88.38 171 ARG A C 1
ATOM 1404 O O . ARG A 1 171 ? -12.400 8.693 37.143 1.00 88.38 171 ARG A O 1
ATOM 1411 N N . GLU A 1 172 ? -12.326 10.474 35.776 1.00 89.69 172 GLU A N 1
ATOM 1412 C CA . GLU A 1 172 ? -11.792 11.410 36.776 1.00 89.69 172 GLU A CA 1
ATOM 1413 C C . GLU A 1 172 ? -12.717 11.523 37.996 1.00 89.69 172 GLU A C 1
ATOM 1415 O O . GLU A 1 172 ? -12.248 11.504 39.129 1.00 89.69 172 GLU A O 1
ATOM 1420 N N . GLN A 1 173 ? -14.039 11.590 37.790 1.00 86.75 173 GLN A N 1
ATOM 1421 C CA . GLN A 1 173 ? -14.995 11.611 38.904 1.00 86.75 173 GLN A CA 1
ATOM 1422 C C . GLN A 1 173 ? -15.019 10.289 39.673 1.00 86.75 173 GLN A C 1
ATOM 1424 O O . GLN A 1 173 ? -15.069 10.299 40.897 1.00 86.75 173 GLN A O 1
ATOM 1429 N N . VAL A 1 174 ? -14.967 9.155 38.974 1.00 86.31 174 VAL A N 1
ATOM 1430 C CA . VAL A 1 174 ? -14.974 7.821 39.589 1.00 86.31 174 VAL A CA 1
ATOM 1431 C C . VAL A 1 174 ? -13.761 7.612 40.497 1.00 86.31 174 VAL A C 1
ATOM 1433 O O . VAL A 1 174 ? -13.921 7.081 41.593 1.00 86.31 174 VAL A O 1
ATOM 1436 N N . GLN A 1 175 ? -12.582 8.089 40.091 1.00 81.31 175 GLN A N 1
ATOM 1437 C CA . GLN A 1 175 ? -11.357 8.023 40.899 1.00 81.31 175 GLN A CA 1
ATOM 1438 C C . GLN A 1 175 ? -11.430 8.856 42.187 1.00 81.31 175 GLN A C 1
ATOM 1440 O O . GLN A 1 175 ? -10.700 8.578 43.130 1.00 81.31 175 GLN A O 1
ATOM 1445 N N . ASN A 1 176 ? -12.328 9.844 42.255 1.00 80.31 176 ASN A N 1
ATOM 1446 C CA . ASN A 1 176 ? -12.558 10.649 43.458 1.00 80.31 176 ASN A CA 1
ATOM 1447 C C . ASN A 1 176 ? -13.593 10.028 44.421 1.00 80.31 176 ASN A C 1
ATOM 1449 O O . ASN A 1 176 ? -13.861 10.610 45.471 1.00 80.31 176 ASN A O 1
ATOM 1453 N N . ILE A 1 177 ? -14.230 8.909 44.043 1.00 72.44 177 ILE A N 1
ATOM 1454 C CA . ILE A 1 177 ? -15.273 8.216 44.826 1.00 72.44 177 ILE A CA 1
ATOM 1455 C C . ILE A 1 177 ? -14.707 6.985 45.570 1.00 72.44 177 ILE A C 1
ATOM 1457 O O . ILE A 1 177 ? -15.391 6.443 46.442 1.00 72.44 177 ILE A O 1
ATOM 1461 N N . GLU A 1 178 ? -13.487 6.537 45.242 1.00 55.84 178 GLU A N 1
ATOM 1462 C CA . GLU A 1 178 ? -12.733 5.545 46.038 1.00 55.84 178 GLU A CA 1
ATOM 1463 C C . GLU A 1 178 ? -12.244 6.121 47.375 1.00 55.84 178 GLU A C 1
ATOM 1465 O O . GLU A 1 178 ? -12.326 5.369 48.376 1.00 55.84 178 GLU A O 1
#

Sequence (178 aa):
MTKLRRRMIEDLRIRNYAAKTIDAYIRCTAQFAKHFDISPDRLGIEHVREYQVFLVETKKASWAIFNQTVCALRFFYRVTLRRAEIIEHIPFPKQEKKLPVILSTEEITRLKSHVAQTNALFKSKEKSIGRTLDFLTQEMLREINTIASKSPDLAITQKAVECKAELEKIREQVQNIE

Foldseek 3Di:
DDPLLVLLLVQCVVVVHDPVLNVLLSVLLVVLCVVVVHRSLPDALVSLVVVLCCVVPPVVHDLVNSVSSLVSNCCSCCGSVVNNVSNVSSDRDDDDDDDQQADDPVLVVQLVVLVVVLVVLVVDPDLDCLVVLLVSLVSNLVSLVVQLVRDPDPVSVVVSVVVNVVSVVVNVVSVVSD

Secondary structure (DSSP, 8-state):
--HHHHHHHHHHHHTT--HHHHHHHHHHHHHHHHHHTS-TTT--HHHHHHHHHHHHHTS---HHHHHHHHHHHHHIIIIIS---GGGGGSPPP----PPP-PPPHHHHHHHHHHHHHHHHHHHS--S--HHHHHHHHHHHHHHHHHHHHH---HHHHHHHHHHHHHHHHHHHHHHTT-